Protein AF-A0A7X7IJP7-F1 (afdb_monomer_lite)

Sequence (58 aa):
MKYDVVMAEKKFPVNGDWNGEVWSRIEPLTLTRFMGTKPEHMPKTQAKVTYDDHAIYV

Secondary structure (DSSP, 8-state):
---PPEEPSS----SS-TTSTTGGGSPPEEE---SSSPPS----EEE--EE-SS-EE-

Structure (mmCIF, N/CA/C/O backbone):
data_AF-A0A7X7IJP7-F1
#
_entry.id   AF-A0A7X7IJP7-F1
#
loop_
_atom_site.group_PDB
_atom_site.id
_atom_site.type_symbol
_atom_site.label_atom_id
_atom_site.label_alt_id
_atom_site.label_comp_id
_atom_site.label_asym_id
_atom_site.label_entity_id
_atom_site.label_seq_id
_atom_site.pdbx_PDB_ins_code
_atom_site.Cartn_x
_atom_site.Cartn_y
_atom_site.Cartn_z
_atom_site.occupancy
_atom_site.B_iso_or_equiv
_atom_site.auth_seq_id
_atom_site.auth_comp_id
_atom_site.auth_asym_id
_atom_site.auth_atom_id
_atom_site.pdbx_PDB_model_num
ATOM 1 N N . MET A 1 1 ? -15.239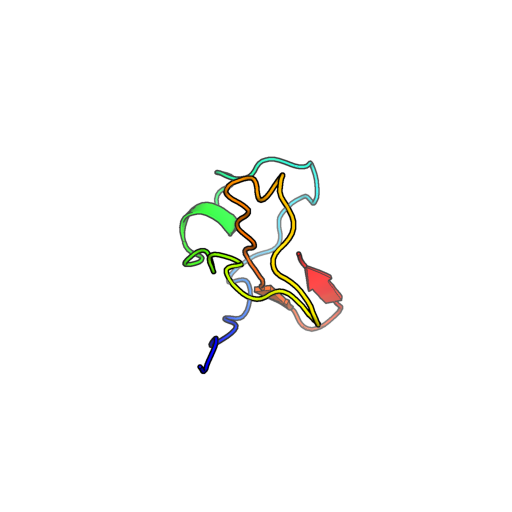 6.302 -1.097 1.00 72.06 1 MET A N 1
ATOM 2 C CA . MET A 1 1 ? -13.786 6.551 -0.998 1.00 72.06 1 MET A CA 1
ATOM 3 C C . MET A 1 1 ? -13.138 5.722 -2.081 1.00 72.06 1 MET A C 1
ATOM 5 O O . MET A 1 1 ? -13.483 4.552 -2.185 1.00 72.06 1 MET A O 1
ATOM 9 N N . LYS A 1 2 ? -12.308 6.344 -2.910 1.00 87.25 2 LYS A N 1
ATOM 10 C CA . LYS A 1 2 ? -11.589 5.701 -4.008 1.00 87.25 2 LYS A CA 1
ATOM 11 C C . LYS A 1 2 ? -10.109 5.717 -3.631 1.00 87.25 2 LYS A C 1
ATOM 13 O O . LYS A 1 2 ? -9.651 6.735 -3.121 1.00 87.25 2 LYS A O 1
ATOM 18 N N . TYR A 1 3 ? -9.422 4.595 -3.801 1.00 92.56 3 TYR A N 1
ATOM 19 C CA . TYR A 1 3 ? -7.971 4.509 -3.669 1.00 92.56 3 TYR A CA 1
ATOM 20 C C . TYR A 1 3 ? -7.433 4.076 -5.026 1.00 92.56 3 TYR A C 1
ATOM 22 O O . TYR A 1 3 ? -7.859 3.046 -5.546 1.00 92.56 3 TYR A O 1
ATOM 30 N N . ASP A 1 4 ? -6.576 4.904 -5.611 1.00 94.50 4 ASP A N 1
ATOM 31 C CA . ASP A 1 4 ? -6.011 4.663 -6.930 1.00 94.50 4 ASP A CA 1
ATOM 32 C C . ASP A 1 4 ? -4.650 3.992 -6.763 1.00 94.50 4 ASP A C 1
ATOM 34 O O . ASP A 1 4 ? -3.739 4.546 -6.151 1.00 94.50 4 ASP A O 1
ATOM 38 N N . VAL A 1 5 ? -4.542 2.767 -7.273 1.00 96.00 5 VAL A N 1
ATOM 39 C CA . VAL A 1 5 ? -3.322 1.967 -7.185 1.00 96.00 5 VAL A CA 1
ATOM 40 C C . VAL A 1 5 ? -2.462 2.261 -8.408 1.00 96.00 5 VAL A C 1
ATOM 42 O O . VAL A 1 5 ? -2.925 2.142 -9.544 1.00 96.00 5 VAL A O 1
ATOM 45 N N . VAL A 1 6 ? -1.205 2.627 -8.174 1.00 96.00 6 VAL A N 1
ATOM 46 C CA . VAL A 1 6 ? -0.226 2.887 -9.234 1.00 96.00 6 VAL A CA 1
ATOM 47 C C . VAL A 1 6 ? 0.666 1.670 -9.450 1.00 96.00 6 VAL A C 1
ATOM 49 O O . VAL A 1 6 ? 0.969 0.937 -8.505 1.00 96.00 6 VAL A O 1
ATOM 52 N N . MET A 1 7 ? 1.074 1.453 -10.698 1.00 96.56 7 MET A N 1
ATOM 53 C CA . MET A 1 7 ? 2.024 0.402 -11.053 1.00 96.56 7 MET A CA 1
ATOM 54 C C . MET A 1 7 ? 3.424 0.764 -10.540 1.00 96.56 7 MET A C 1
ATOM 56 O O . MET A 1 7 ? 3.817 1.932 -10.569 1.00 96.56 7 MET A O 1
ATOM 60 N N . ALA A 1 8 ? 4.182 -0.226 -10.081 1.00 95.94 8 ALA A N 1
ATOM 61 C CA . ALA A 1 8 ? 5.557 -0.038 -9.656 1.00 95.94 8 ALA A CA 1
ATOM 62 C C . ALA A 1 8 ? 6.444 0.290 -10.867 1.00 95.94 8 ALA A C 1
ATOM 64 O O . ALA A 1 8 ? 6.575 -0.502 -11.795 1.00 95.94 8 ALA A O 1
ATOM 65 N N . GLU A 1 9 ? 7.105 1.448 -10.840 1.00 91.00 9 GLU A N 1
ATOM 66 C CA . GLU A 1 9 ? 7.958 1.919 -11.947 1.00 91.00 9 GLU A CA 1
ATOM 67 C C . GLU A 1 9 ? 9.226 1.066 -12.145 1.00 91.00 9 GLU A C 1
ATOM 69 O O . GLU A 1 9 ? 9.927 1.193 -13.148 1.00 91.00 9 GLU A O 1
ATOM 74 N N . LYS A 1 10 ? 9.559 0.215 -11.169 1.00 91.19 10 LYS A N 1
ATOM 75 C CA . LYS A 1 10 ? 10.735 -0.656 -11.180 1.00 91.19 10 LYS A CA 1
ATOM 76 C C . LYS A 1 10 ? 10.562 -1.846 -10.253 1.00 91.19 10 LYS A C 1
ATOM 78 O O . LYS A 1 10 ? 9.766 -1.803 -9.321 1.00 91.19 10 LYS A O 1
ATOM 83 N N . LYS A 1 11 ? 11.400 -2.864 -10.453 1.00 92.75 11 LYS A N 1
ATOM 84 C CA . LYS A 1 11 ? 11.546 -3.981 -9.515 1.00 92.75 11 LYS A CA 1
ATOM 85 C C . LYS A 1 11 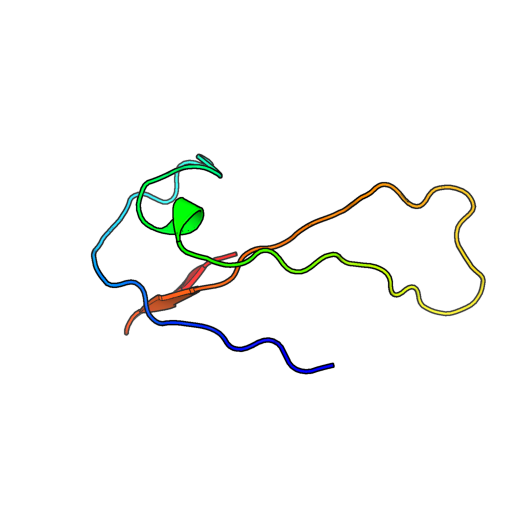? 12.151 -3.501 -8.196 1.00 92.75 11 LYS A C 1
ATOM 87 O O . LYS A 1 11 ? 13.072 -2.685 -8.191 1.00 92.75 11 LYS A O 1
ATOM 92 N N . PHE A 1 12 ? 11.659 -4.046 -7.093 1.00 93.50 12 PHE A N 1
ATOM 93 C CA . PHE A 1 12 ? 12.109 -3.730 -5.742 1.00 93.50 12 PHE A CA 1
ATOM 94 C C . PHE A 1 12 ? 11.993 -4.974 -4.848 1.00 93.50 12 PHE A C 1
ATOM 96 O O . PHE A 1 12 ? 11.192 -5.864 -5.139 1.00 93.50 12 PHE A O 1
ATOM 103 N N . PRO A 1 13 ? 12.800 -5.083 -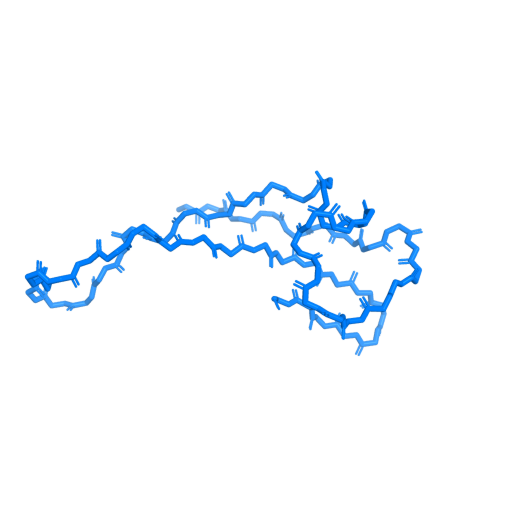3.780 1.00 92.31 13 PRO A N 1
ATOM 104 C CA . PRO A 1 13 ? 12.682 -6.186 -2.838 1.00 92.31 13 PRO A CA 1
ATOM 105 C C . PRO A 1 13 ? 11.476 -5.995 -1.907 1.00 92.31 13 PRO A C 1
ATOM 107 O O . PRO A 1 13 ? 11.234 -4.900 -1.402 1.00 92.31 13 PRO A O 1
ATOM 110 N N . VAL A 1 14 ? 10.767 -7.083 -1.602 1.00 92.25 14 VAL A N 1
ATOM 111 C CA . VAL A 1 14 ? 9.749 -7.114 -0.539 1.00 92.25 14 VAL A CA 1
ATOM 112 C C . VAL A 1 14 ? 10.442 -7.462 0.780 1.00 92.25 14 VAL A C 1
ATOM 114 O O . VAL A 1 14 ? 10.524 -8.623 1.168 1.00 92.25 14 VAL A O 1
ATOM 117 N N . ASN A 1 15 ? 11.020 -6.456 1.437 1.00 95.56 15 ASN A N 1
ATOM 118 C CA . ASN A 1 15 ? 11.844 -6.616 2.646 1.00 95.56 15 ASN A CA 1
ATOM 119 C C . ASN A 1 15 ? 11.279 -5.905 3.893 1.00 95.56 15 ASN A C 1
ATOM 121 O O . ASN A 1 15 ? 11.944 -5.871 4.924 1.00 95.56 15 ASN A O 1
ATOM 125 N N . GLY A 1 16 ? 10.078 -5.326 3.802 1.00 93.94 16 GLY A N 1
ATOM 126 C CA . GLY A 1 16 ? 9.439 -4.599 4.903 1.00 93.94 16 GLY A CA 1
ATOM 127 C C . GLY A 1 16 ? 9.907 -3.151 5.096 1.00 93.94 16 GLY A C 1
ATOM 128 O O . GLY A 1 16 ? 9.500 -2.518 6.069 1.00 93.94 16 GLY A O 1
ATOM 129 N N . ASP A 1 17 ? 10.724 -2.595 4.195 1.00 95.88 17 ASP A N 1
ATOM 130 C CA . ASP A 1 17 ? 11.100 -1.178 4.249 1.00 95.88 17 ASP A CA 1
ATOM 131 C C . ASP A 1 17 ? 9.977 -0.270 3.717 1.00 95.88 17 ASP A C 1
ATOM 133 O O . ASP A 1 17 ? 9.834 -0.042 2.514 1.00 95.88 17 ASP A O 1
ATOM 137 N N . TRP A 1 18 ? 9.193 0.295 4.637 1.00 95.12 18 TRP A N 1
ATOM 138 C CA . TRP A 1 18 ? 8.074 1.203 4.350 1.00 95.12 18 TRP A CA 1
ATOM 139 C C . TRP A 1 18 ? 8.456 2.479 3.582 1.00 95.12 18 TRP A C 1
ATOM 141 O O . TRP A 1 18 ? 7.611 3.093 2.914 1.00 95.12 18 TRP A O 1
ATOM 151 N N . ASN A 1 19 ? 9.715 2.902 3.705 1.00 95.75 19 ASN A N 1
ATOM 152 C CA . ASN A 1 19 ? 10.252 4.097 3.058 1.00 95.75 19 ASN A CA 1
ATOM 153 C C . ASN A 1 19 ? 11.154 3.747 1.871 1.00 95.75 19 ASN A C 1
ATOM 155 O O . ASN A 1 19 ? 11.800 4.638 1.316 1.00 95.75 19 ASN A O 1
ATOM 159 N N . GLY A 1 20 ? 11.163 2.475 1.462 1.00 93.69 20 GLY A N 1
ATOM 160 C CA . GLY A 1 20 ? 11.880 2.007 0.290 1.00 93.69 20 GLY A CA 1
ATOM 161 C C . GLY A 1 20 ? 11.479 2.785 -0.960 1.00 93.69 20 GLY A C 1
ATOM 162 O O . GLY A 1 20 ? 10.410 3.392 -1.037 1.00 93.69 20 GLY A O 1
ATOM 163 N N . GLU A 1 21 ? 12.344 2.770 -1.966 1.00 92.12 21 GLU A N 1
ATOM 164 C CA . GLU A 1 21 ? 12.270 3.711 -3.082 1.00 92.12 21 GLU A CA 1
ATOM 165 C C . GLU A 1 21 ? 10.907 3.738 -3.800 1.00 92.12 21 GLU A C 1
ATOM 167 O O . GLU A 1 21 ? 10.382 4.818 -4.071 1.00 92.12 21 GLU A O 1
ATOM 172 N N . VAL A 1 22 ? 10.300 2.570 -4.041 1.00 94.69 22 VAL A N 1
ATOM 173 C CA . VAL A 1 22 ? 8.947 2.464 -4.618 1.00 94.69 22 VAL A CA 1
ATOM 174 C C . VAL A 1 22 ? 7.883 2.921 -3.614 1.00 94.69 22 VAL A C 1
ATOM 176 O O . VAL A 1 22 ? 7.037 3.750 -3.942 1.00 94.69 22 VAL A O 1
ATOM 179 N N . TRP A 1 23 ? 7.962 2.459 -2.365 1.00 95.50 23 TRP A N 1
ATOM 180 C CA . TRP A 1 23 ? 6.992 2.778 -1.315 1.00 95.50 23 TRP A CA 1
ATOM 181 C C . TRP A 1 23 ? 6.947 4.255 -0.937 1.00 95.50 23 TRP A C 1
ATOM 183 O O . TRP A 1 23 ? 5.884 4.764 -0.587 1.00 95.50 23 TRP A O 1
ATOM 193 N N . SER A 1 24 ? 8.071 4.965 -1.006 1.00 94.31 24 SER A N 1
ATOM 194 C CA . SER A 1 24 ? 8.152 6.400 -0.707 1.00 94.31 24 SER A CA 1
ATOM 195 C C . SER A 1 24 ? 7.287 7.267 -1.631 1.00 94.31 24 SER A C 1
ATOM 197 O O . SER A 1 24 ? 6.876 8.352 -1.233 1.00 94.31 24 SER A O 1
ATOM 199 N N . ARG A 1 25 ? 6.974 6.769 -2.835 1.00 92.75 25 ARG A N 1
ATOM 200 C CA . ARG A 1 25 ? 6.176 7.462 -3.860 1.00 92.75 25 ARG A CA 1
ATOM 201 C C . ARG A 1 25 ? 4.690 7.109 -3.818 1.00 92.75 25 ARG A C 1
ATOM 203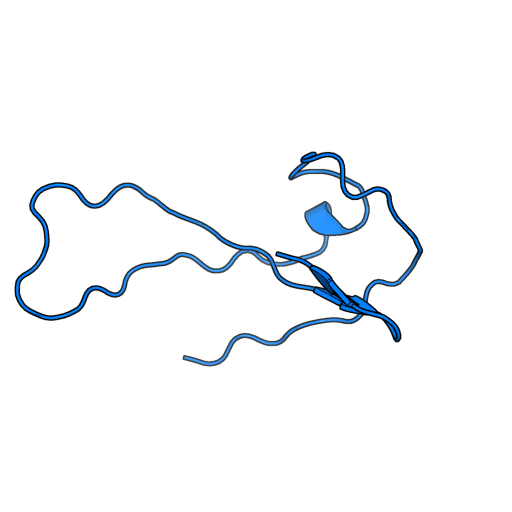 O O . ARG A 1 25 ? 3.906 7.694 -4.556 1.00 92.75 25 ARG A O 1
ATOM 210 N N . ILE A 1 26 ? 4.308 6.132 -2.996 1.00 95.00 26 ILE A N 1
ATOM 211 C CA . ILE A 1 26 ? 2.930 5.652 -2.902 1.00 95.00 26 ILE A CA 1
ATOM 212 C C . ILE A 1 26 ? 2.240 6.351 -1.738 1.00 95.00 26 ILE A C 1
ATOM 214 O O . ILE A 1 26 ? 2.657 6.228 -0.582 1.00 95.00 26 ILE A O 1
ATOM 218 N N . GLU A 1 27 ? 1.147 7.042 -2.051 1.00 95.25 27 GLU A N 1
ATOM 219 C CA . GLU A 1 27 ? 0.319 7.701 -1.050 1.00 95.25 27 GLU A CA 1
ATOM 220 C C . GLU A 1 27 ? -0.339 6.666 -0.119 1.00 95.25 27 GLU A C 1
ATOM 222 O O . GLU A 1 27 ? -1.011 5.735 -0.588 1.00 95.25 27 GLU A O 1
ATOM 227 N N . PRO A 1 28 ? -0.160 6.793 1.209 1.00 96.62 28 PRO A N 1
ATOM 228 C CA . PRO A 1 28 ? -0.729 5.855 2.158 1.00 96.62 28 PRO A CA 1
ATOM 229 C C . PRO A 1 28 ? -2.224 6.110 2.374 1.00 96.62 28 PRO A C 1
ATOM 231 O O . PRO A 1 28 ? -2.670 7.230 2.627 1.00 96.62 28 PRO A O 1
ATOM 234 N N . LEU A 1 29 ? -3.002 5.034 2.404 1.00 95.94 29 LEU A N 1
ATOM 235 C CA . LEU A 1 29 ? -4.387 5.046 2.850 1.00 95.94 29 LEU A CA 1
ATOM 236 C C . LEU A 1 29 ? -4.451 4.876 4.368 1.00 95.94 29 LEU A C 1
ATOM 238 O O . LEU A 1 29 ? -3.881 3.934 4.911 1.00 95.94 29 LEU A O 1
ATOM 242 N N . THR A 1 30 ? -5.192 5.742 5.061 1.00 96.06 30 THR A N 1
ATOM 243 C CA . THR A 1 30 ? -5.483 5.546 6.491 1.00 96.06 30 THR A CA 1
ATOM 244 C C . THR A 1 30 ? -6.746 4.707 6.658 1.00 96.06 30 THR A C 1
ATOM 246 O O . THR A 1 30 ? -7.806 5.056 6.130 1.00 96.06 30 THR A O 1
ATOM 249 N N . LEU A 1 31 ? -6.653 3.618 7.420 1.00 94.44 31 LEU A N 1
ATOM 250 C CA . LEU A 1 31 ? -7.793 2.764 7.736 1.00 94.44 31 LEU A CA 1
ATOM 251 C C . LEU A 1 31 ? -8.567 3.359 8.915 1.00 94.44 31 LEU A C 1
ATOM 253 O O . LEU A 1 31 ? -8.087 3.399 10.043 1.00 94.44 31 LEU A O 1
ATOM 257 N N . THR A 1 32 ? -9.776 3.841 8.635 1.00 93.94 32 THR A N 1
ATOM 258 C CA . THR A 1 32 ? -10.642 4.514 9.622 1.00 93.94 32 THR A CA 1
ATOM 259 C C . THR A 1 32 ? -11.986 3.823 9.817 1.00 93.94 32 THR A C 1
ATOM 261 O O . THR A 1 32 ? -12.789 4.247 10.647 1.00 93.94 32 THR A O 1
ATOM 264 N N . ARG A 1 33 ? -12.263 2.773 9.039 1.00 92.69 33 ARG A N 1
ATOM 265 C CA . ARG A 1 33 ? -13.540 2.059 9.066 1.00 92.69 33 ARG A CA 1
ATOM 266 C C . ARG A 1 33 ? -13.464 0.865 10.006 1.00 92.69 33 ARG A C 1
ATOM 268 O O . ARG A 1 33 ? -12.454 0.175 10.065 1.00 92.69 33 ARG A O 1
ATOM 275 N N . PHE A 1 34 ? -14.568 0.621 10.692 1.00 95.00 34 PHE A N 1
ATOM 276 C CA . PHE A 1 34 ? -14.816 -0.552 11.518 1.00 95.00 34 PHE A CA 1
ATOM 277 C C . PHE A 1 34 ? -16.209 -1.089 11.180 1.00 95.00 34 PHE A C 1
ATOM 279 O O . PHE A 1 34 ? -17.037 -0.368 10.617 1.00 95.00 34 PHE A O 1
ATOM 286 N N . MET A 1 35 ? -16.465 -2.353 11.499 1.00 93.31 35 MET A N 1
ATOM 287 C CA . MET A 1 35 ? -17.781 -2.968 11.327 1.00 93.31 35 MET A CA 1
ATOM 288 C C . MET A 1 35 ? -18.474 -3.090 12.685 1.00 93.31 35 MET A C 1
ATOM 290 O O . MET A 1 35 ? -17.838 -3.461 13.666 1.00 93.31 35 MET A O 1
ATOM 294 N N . GLY A 1 36 ? -19.776 -2.795 12.738 1.00 95.25 36 GLY A N 1
ATOM 295 C CA . GLY A 1 36 ? -20.567 -2.877 13.968 1.00 95.25 36 GLY A CA 1
ATOM 296 C C . GLY A 1 36 ? -20.282 -1.737 14.948 1.00 95.25 36 GLY A C 1
ATOM 297 O O . GLY A 1 36 ? -20.161 -0.577 14.555 1.00 95.25 36 GLY A O 1
ATOM 298 N N . THR A 1 37 ? -20.213 -2.061 16.238 1.00 95.56 37 THR A N 1
ATOM 299 C CA . THR A 1 37 ? -19.880 -1.099 17.295 1.00 95.56 37 THR A CA 1
ATOM 300 C C . THR A 1 37 ? -18.413 -0.690 17.214 1.00 95.56 37 THR A C 1
ATOM 302 O O . THR A 1 37 ? -17.543 -1.534 16.999 1.00 95.56 37 THR A O 1
ATOM 305 N N . LYS A 1 38 ? -18.126 0.601 17.418 1.00 93.69 38 LYS A N 1
ATOM 306 C CA . LYS A 1 38 ? -16.753 1.119 17.392 1.00 93.69 38 LYS A CA 1
ATOM 307 C C . LYS A 1 38 ? -15.885 0.397 18.435 1.00 93.69 38 LYS A C 1
ATOM 309 O O . LYS A 1 38 ? -16.261 0.419 19.607 1.00 93.69 38 LYS A O 1
ATOM 314 N N . PRO A 1 39 ? -14.741 -0.196 18.046 1.00 93.94 39 PRO A N 1
ATOM 315 C CA . PRO A 1 39 ? -13.818 -0.801 18.998 1.00 93.94 39 PRO A CA 1
ATOM 316 C C . PRO A 1 39 ? -13.261 0.237 19.974 1.00 93.94 39 PRO A C 1
ATOM 318 O O . PRO A 1 39 ? -12.971 1.369 19.580 1.00 93.94 39 PRO A O 1
ATOM 321 N N . GLU A 1 40 ? -13.060 -0.163 21.229 1.00 96.75 40 GLU A N 1
ATOM 322 C CA . GLU A 1 40 ? -12.404 0.673 22.243 1.00 96.75 40 GLU A CA 1
ATOM 323 C C . GLU A 1 40 ? -10.944 0.969 21.863 1.00 96.75 40 GLU A C 1
ATOM 325 O O . GLU A 1 40 ? -10.458 2.088 22.022 1.00 96.75 40 GLU A O 1
ATOM 330 N N . HIS A 1 41 ? -10.267 -0.016 21.266 1.00 95.94 41 HIS A N 1
ATOM 331 C CA . HIS A 1 41 ? -8.922 0.132 20.730 1.00 95.94 41 HIS A CA 1
ATOM 332 C C . HIS A 1 41 ? -8.950 0.237 19.202 1.00 95.94 41 HIS A C 1
ATOM 334 O O . HIS A 1 41 ? -9.294 -0.716 18.504 1.00 95.94 41 HIS A O 1
ATOM 340 N N . MET A 1 42 ? -8.561 1.401 18.679 1.00 94.62 42 MET A N 1
ATOM 341 C CA . MET A 1 42 ? -8.484 1.663 17.243 1.00 94.62 42 MET A CA 1
ATOM 342 C C . MET A 1 42 ? -7.166 2.384 16.924 1.00 94.62 42 MET A C 1
ATOM 344 O O . M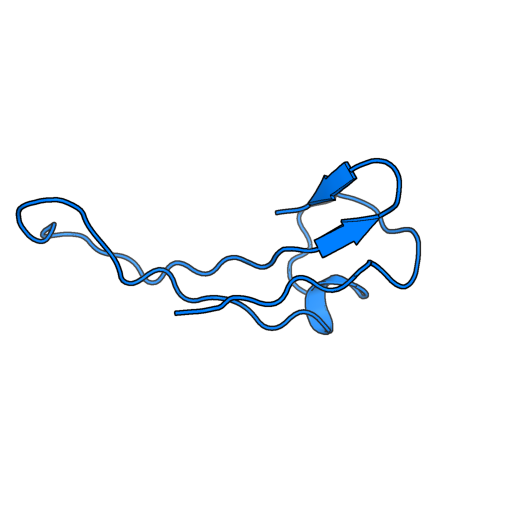ET A 1 42 ? -7.143 3.616 16.853 1.00 94.62 42 MET A O 1
ATOM 348 N N . PRO A 1 43 ? -6.044 1.647 16.807 1.00 95.81 43 PRO A N 1
ATOM 349 C CA . PRO A 1 43 ? -4.753 2.255 16.529 1.00 95.81 43 PRO A CA 1
ATOM 350 C C . PRO A 1 43 ? -4.770 2.920 15.151 1.00 95.81 43 PRO A C 1
ATOM 352 O O . PRO A 1 43 ? -5.523 2.535 14.254 1.00 95.81 43 PRO A O 1
ATOM 355 N N . LYS A 1 44 ? -3.915 3.929 14.964 1.00 96.50 44 LYS A N 1
ATOM 356 C CA . LYS A 1 44 ? -3.719 4.521 13.642 1.00 96.50 44 LYS A CA 1
ATOM 357 C C . LYS A 1 44 ? -3.054 3.481 12.739 1.00 96.50 44 LYS A C 1
ATOM 359 O O . LYS A 1 44 ? -1.889 3.151 12.941 1.00 96.50 44 LYS A O 1
ATOM 364 N N . THR A 1 45 ? -3.779 3.014 11.729 1.00 96.00 45 THR A N 1
ATOM 365 C CA . THR A 1 45 ? -3.278 2.038 10.755 1.00 96.00 45 THR A CA 1
ATOM 366 C C . THR A 1 45 ? -3.252 2.649 9.363 1.00 96.00 45 THR A C 1
ATOM 368 O O . THR A 1 45 ? -4.197 3.323 8.945 1.00 96.00 45 THR A O 1
ATOM 371 N N . GLN A 1 46 ? -2.158 2.414 8.642 1.00 97.25 46 GLN A N 1
ATOM 372 C CA . GLN A 1 46 ? -1.968 2.865 7.269 1.00 97.25 46 GLN A CA 1
ATOM 373 C C . GLN A 1 46 ? -1.584 1.684 6.379 1.00 97.25 46 GLN A C 1
ATOM 375 O O . GLN A 1 46 ? -0.964 0.737 6.854 1.00 97.25 46 GLN A O 1
ATOM 380 N N . ALA A 1 47 ? -1.948 1.759 5.103 1.00 96.56 47 ALA A N 1
ATOM 381 C CA . ALA A 1 47 ? -1.574 0.797 4.072 1.00 96.56 47 ALA A CA 1
ATOM 382 C C . ALA A 1 47 ? -1.107 1.539 2.814 1.00 96.56 47 ALA A C 1
ATOM 384 O O . ALA A 1 47 ? -1.611 2.623 2.514 1.00 96.56 47 ALA A O 1
ATOM 385 N N . LYS A 1 48 ? -0.159 0.962 2.079 1.00 97.31 48 LYS A N 1
ATOM 386 C CA . LYS A 1 48 ? 0.238 1.390 0.733 1.00 97.31 48 LYS 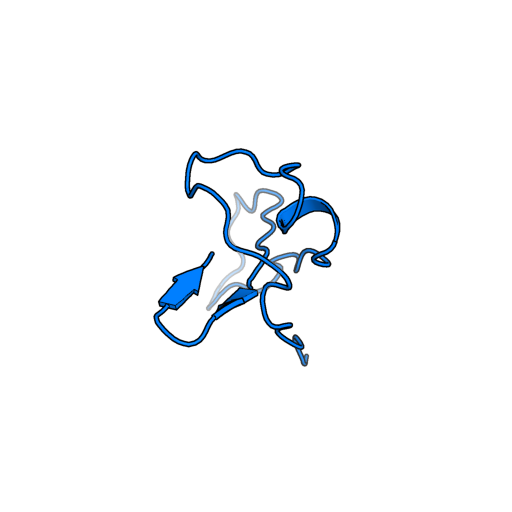A CA 1
ATOM 387 C C . LYS A 1 48 ? 0.018 0.199 -0.183 1.00 97.31 48 LYS A C 1
ATOM 389 O O . LYS A 1 48 ? 0.270 -0.921 0.231 1.00 97.31 48 LYS A O 1
ATOM 394 N N . VAL A 1 49 ? -0.461 0.425 -1.401 1.00 96.88 49 VAL A N 1
ATOM 395 C CA . VAL A 1 49 ? -0.644 -0.667 -2.364 1.00 96.88 49 VAL A CA 1
ATOM 396 C C . VAL A 1 49 ? -0.052 -0.264 -3.703 1.00 96.88 49 VAL A C 1
ATOM 398 O O . VAL A 1 49 ? -0.231 0.866 -4.157 1.00 96.88 49 VAL A O 1
ATOM 401 N N . THR A 1 50 ? 0.637 -1.204 -4.340 1.00 96.94 50 THR A N 1
ATOM 402 C CA . THR A 1 50 ? 1.113 -1.106 -5.725 1.00 96.94 50 THR A CA 1
ATOM 403 C C . THR A 1 50 ? 1.050 -2.474 -6.390 1.00 96.94 50 THR A C 1
ATOM 405 O O . THR A 1 50 ? 0.718 -3.469 -5.746 1.00 96.94 50 THR A O 1
ATOM 408 N N . TYR A 1 51 ? 1.322 -2.535 -7.685 1.00 97.31 51 TYR A N 1
ATOM 409 C CA . TYR A 1 51 ? 1.310 -3.773 -8.452 1.00 97.31 51 TYR A CA 1
ATOM 410 C C . TYR A 1 51 ? 2.317 -3.716 -9.597 1.00 97.31 51 TYR A C 1
ATOM 412 O O . TYR A 1 51 ? 2.755 -2.640 -10.004 1.00 97.31 51 TYR A O 1
ATOM 420 N N . ASP A 1 52 ? 2.653 -4.879 -10.129 1.00 96.62 52 ASP A N 1
ATOM 421 C CA . ASP A 1 52 ? 3.303 -5.050 -11.425 1.00 96.62 52 ASP A CA 1
ATOM 422 C C . ASP A 1 52 ? 2.556 -6.133 -12.226 1.00 96.62 52 ASP A C 1
ATOM 424 O O . ASP A 1 52 ? 1.458 -6.549 -11.848 1.00 96.62 52 ASP A O 1
ATOM 428 N N . ASP A 1 53 ? 3.129 -6.597 -13.335 1.00 97.19 53 ASP A N 1
ATOM 429 C CA . ASP A 1 53 ? 2.512 -7.628 -14.182 1.00 97.19 53 ASP A CA 1
ATOM 430 C C . ASP A 1 53 ? 2.361 -9.006 -13.501 1.00 97.19 53 ASP A C 1
ATOM 432 O O . ASP A 1 53 ? 1.683 -9.884 -14.034 1.00 97.19 53 ASP A O 1
ATOM 436 N N . HIS A 1 54 ? 3.001 -9.228 -12.349 1.00 96.38 54 HIS A N 1
ATOM 437 C CA . HIS A 1 54 ? 3.084 -10.530 -11.683 1.00 96.38 54 HIS A CA 1
ATOM 438 C C . HIS A 1 54 ? 2.359 -10.554 -10.335 1.00 96.38 54 HIS A C 1
ATOM 440 O O . HIS A 1 54 ? 1.855 -11.608 -9.940 1.00 96.38 54 HIS A O 1
ATOM 446 N N . ALA A 1 55 ? 2.330 -9.434 -9.606 1.00 97.12 55 ALA A N 1
ATOM 447 C CA . ALA A 1 55 ? 1.828 -9.395 -8.238 1.00 97.12 55 ALA A CA 1
ATOM 448 C C . ALA A 1 55 ? 1.222 -8.046 -7.825 1.00 97.12 55 ALA A C 1
ATOM 450 O O . ALA A 1 55 ? 1.480 -6.994 -8.407 1.00 97.12 55 ALA A O 1
ATOM 451 N N . ILE A 1 56 ? 0.440 -8.104 -6.745 1.00 97.00 56 ILE A N 1
ATOM 452 C CA . ILE A 1 56 ? -0.006 -6.952 -5.958 1.00 97.00 56 ILE A CA 1
ATOM 453 C C . ILE A 1 56 ? 0.771 -6.969 -4.642 1.00 97.00 56 ILE A C 1
ATOM 455 O O . ILE A 1 56 ? 0.898 -8.016 -4.006 1.00 97.00 56 ILE A O 1
ATOM 459 N N . TYR A 1 57 ? 1.252 -5.805 -4.223 1.00 96.25 57 TYR A N 1
ATOM 460 C CA . TYR A 1 57 ? 2.054 -5.612 -3.021 1.00 96.25 57 TYR A CA 1
ATOM 461 C C . TYR A 1 57 ? 1.295 -4.732 -2.026 1.00 96.25 57 TYR A C 1
ATOM 463 O O . TYR A 1 57 ? 0.701 -3.729 -2.432 1.00 96.25 57 TYR A O 1
ATOM 471 N N . VAL A 1 58 ? 1.340 -5.095 -0.739 1.00 95.44 58 VAL A N 1
ATOM 472 C CA . VAL A 1 58 ? 0.675 -4.404 0.384 1.00 95.44 58 VAL A CA 1
ATOM 473 C C . VAL A 1 58 ? 1.631 -4.269 1.562 1.00 95.44 58 VAL A C 1
ATOM 475 O O . VAL A 1 58 ? 2.368 -5.252 1.804 1.00 95.44 58 VAL A O 1
#

Foldseek 3Di:
DDADAEAQPDDDDPPPPCCPPSNVPFDKDWDDDDPDDDDPDDDTDIDGWYHYPPDIDD

pLDDT: mean 94.55, std 3.54, range [72.06, 97.31]

Radius of gyration: 13.84 Å; chains: 1; bounding box: 33×18×36 Å